Protein AF-A0A225WN79-F1 (afdb_monomer)

Structure (mmCIF, N/CA/C/O backbone):
data_AF-A0A225WN79-F1
#
_entry.id   AF-A0A225WN79-F1
#
loop_
_atom_site.group_PDB
_atom_site.id
_atom_site.type_symbol
_atom_site.label_atom_id
_atom_site.label_alt_id
_atom_site.label_comp_id
_atom_site.label_asym_id
_atom_site.label_entity_id
_atom_site.label_seq_id
_atom_site.pdbx_PDB_ins_code
_atom_site.Cartn_x
_atom_site.Cartn_y
_atom_site.Cartn_z
_atom_site.occupancy
_atom_site.B_iso_or_equiv
_atom_site.auth_seq_id
_atom_site.auth_comp_id
_atom_site.auth_asym_id
_atom_site.auth_atom_id
_atom_site.pdbx_PDB_model_num
ATOM 1 N N . MET A 1 1 ? 3.540 -21.240 -3.490 1.00 46.94 1 MET A N 1
ATOM 2 C CA . MET A 1 1 ? 4.204 -20.375 -2.493 1.00 46.94 1 MET A CA 1
ATOM 3 C C . MET A 1 1 ? 5.305 -19.633 -3.224 1.00 46.94 1 MET A C 1
ATOM 5 O O . MET A 1 1 ? 6.244 -20.283 -3.661 1.00 46.94 1 MET A O 1
ATOM 9 N N . ARG A 1 2 ? 5.124 -18.340 -3.523 1.00 56.38 2 ARG A N 1
ATOM 10 C CA . ARG A 1 2 ? 6.118 -17.595 -4.306 1.00 56.38 2 ARG A CA 1
ATOM 11 C C . ARG A 1 2 ? 7.117 -16.951 -3.355 1.00 56.38 2 ARG A C 1
ATOM 13 O O . ARG A 1 2 ? 6.755 -16.119 -2.533 1.00 56.38 2 ARG A O 1
ATOM 20 N N . THR A 1 3 ? 8.355 -17.398 -3.478 1.00 61.66 3 THR A N 1
ATOM 21 C CA . THR A 1 3 ? 9.525 -16.942 -2.735 1.00 61.66 3 THR A CA 1
ATOM 22 C C . THR A 1 3 ? 10.408 -16.216 -3.743 1.00 61.66 3 THR A C 1
ATOM 24 O O . THR A 1 3 ? 11.290 -16.818 -4.336 1.00 61.66 3 THR A O 1
ATOM 27 N N . ASP A 1 4 ? 10.161 -14.931 -3.985 1.00 55.03 4 ASP A N 1
ATOM 28 C CA . ASP A 1 4 ? 11.064 -14.108 -4.801 1.00 55.03 4 ASP A CA 1
ATOM 29 C C . ASP A 1 4 ? 11.537 -12.933 -3.954 1.00 55.03 4 ASP A C 1
ATOM 31 O O . ASP A 1 4 ? 11.016 -11.822 -3.977 1.00 55.03 4 ASP A O 1
ATOM 35 N N . LYS A 1 5 ? 12.549 -13.220 -3.137 1.00 58.00 5 LYS A N 1
ATOM 36 C CA . LYS A 1 5 ? 13.261 -12.228 -2.341 1.00 58.00 5 LYS A CA 1
ATOM 37 C C . LYS A 1 5 ? 14.201 -11.457 -3.276 1.00 58.00 5 LYS A C 1
ATOM 39 O O . LYS A 1 5 ? 15.401 -11.709 -3.300 1.00 58.00 5 LYS A O 1
ATOM 44 N N . LYS A 1 6 ? 13.655 -10.547 -4.089 1.00 57.12 6 LYS A N 1
ATOM 45 C CA . LYS A 1 6 ? 14.434 -9.651 -4.957 1.00 57.12 6 LYS A CA 1
ATOM 46 C C . LYS A 1 6 ? 14.509 -8.262 -4.339 1.00 57.12 6 LYS A C 1
ATOM 48 O O . LYS A 1 6 ? 13.635 -7.423 -4.519 1.00 57.12 6 LYS A O 1
ATOM 53 N N . THR A 1 7 ? 15.601 -8.003 -3.628 1.00 56.22 7 THR A N 1
ATOM 54 C CA . THR A 1 7 ? 15.999 -6.648 -3.235 1.00 56.22 7 THR A CA 1
ATOM 55 C C . THR A 1 7 ? 16.432 -5.875 -4.483 1.00 56.22 7 THR A C 1
ATOM 57 O O . THR A 1 7 ? 17.610 -5.872 -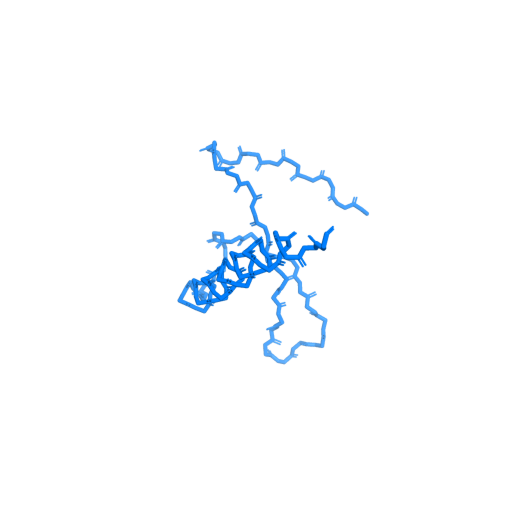4.840 1.00 56.22 7 THR A O 1
ATOM 60 N N . ARG A 1 8 ? 15.489 -5.224 -5.177 1.00 61.16 8 ARG A N 1
ATOM 61 C CA . ARG A 1 8 ? 15.822 -4.189 -6.166 1.00 61.16 8 ARG A CA 1
ATOM 62 C C . ARG A 1 8 ? 16.345 -2.965 -5.392 1.00 61.16 8 ARG A C 1
ATOM 64 O O . ARG A 1 8 ? 15.595 -2.305 -4.682 1.00 61.16 8 ARG A O 1
ATOM 71 N N . TYR A 1 9 ? 17.651 -2.703 -5.484 1.00 58.34 9 TYR A N 1
ATOM 72 C CA . TYR A 1 9 ? 18.312 -1.473 -5.006 1.00 58.34 9 TYR A CA 1
ATOM 73 C C . TYR A 1 9 ? 18.1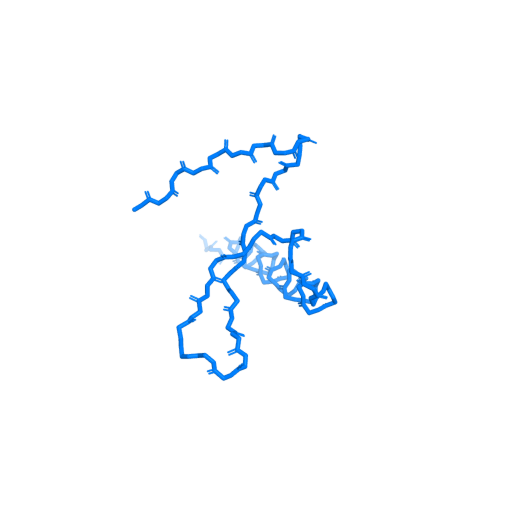92 -1.152 -3.505 1.00 58.34 9 TYR A C 1
ATOM 75 O O . TYR A 1 9 ? 18.012 0.002 -3.127 1.00 58.34 9 TYR A O 1
ATOM 83 N N . GLY A 1 10 ? 18.269 -2.155 -2.625 1.00 62.91 10 GLY A N 1
ATOM 84 C CA . GLY A 1 10 ? 18.252 -1.916 -1.173 1.00 62.91 10 GLY A CA 1
ATOM 85 C C . GLY A 1 10 ? 16.912 -1.413 -0.618 1.00 62.91 10 GLY A C 1
ATOM 86 O O . GLY A 1 10 ? 16.826 -1.103 0.568 1.00 62.91 10 GLY A O 1
ATOM 87 N N . ARG A 1 11 ? 15.850 -1.365 -1.437 1.00 66.44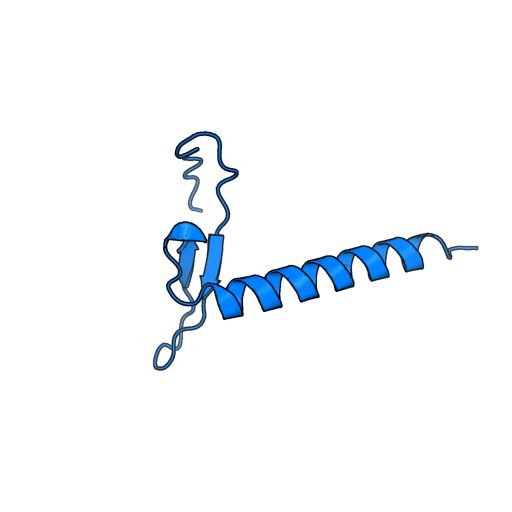 11 ARG A N 1
ATOM 88 C CA . ARG A 1 11 ? 14.486 -1.169 -0.943 1.00 66.44 11 ARG A CA 1
ATOM 89 C C . ARG A 1 11 ? 13.947 -2.464 -0.351 1.00 66.44 11 ARG A C 1
ATOM 91 O O . ARG A 1 11 ? 14.179 -3.557 -0.872 1.00 66.44 11 ARG A O 1
ATOM 98 N N . ILE A 1 12 ? 13.192 -2.317 0.734 1.00 69.94 12 ILE A N 1
ATOM 99 C CA . ILE A 1 12 ? 12.352 -3.388 1.263 1.00 69.94 12 ILE A CA 1
ATOM 100 C C . ILE A 1 12 ? 11.310 -3.686 0.184 1.00 69.94 12 ILE A C 1
ATOM 102 O O . ILE A 1 12 ? 10.498 -2.821 -0.136 1.00 69.94 12 ILE A O 1
ATOM 106 N N . TYR A 1 13 ? 11.369 -4.886 -0.392 1.00 74.19 13 TYR A N 1
ATOM 107 C CA . TYR A 1 13 ? 10.356 -5.362 -1.326 1.00 74.19 13 TYR A CA 1
ATOM 108 C C . TYR A 1 13 ? 9.026 -5.477 -0.580 1.00 74.19 13 TYR A C 1
ATOM 110 O O . TYR A 1 13 ? 8.940 -6.193 0.423 1.00 74.19 13 TYR A O 1
ATOM 118 N N . ARG A 1 14 ? 8.022 -4.728 -1.033 1.00 84.00 14 ARG A N 1
ATOM 119 C CA . ARG A 1 14 ? 6.672 -4.743 -0.480 1.00 84.00 14 ARG A CA 1
ATOM 120 C C . ARG A 1 14 ? 5.688 -4.934 -1.616 1.00 84.00 14 ARG A C 1
ATOM 122 O O . ARG A 1 14 ? 5.770 -4.259 -2.637 1.00 84.00 14 ARG A O 1
ATOM 129 N N . GLU A 1 15 ? 4.767 -5.860 -1.408 1.00 89.31 15 GLU A N 1
ATOM 130 C CA . GLU A 1 15 ? 3.668 -6.119 -2.323 1.00 89.31 15 GLU A CA 1
ATOM 131 C C . GLU A 1 15 ? 2.353 -5.794 -1.624 1.00 89.31 15 GLU A C 1
ATOM 133 O O . GLU A 1 15 ? 2.189 -6.038 -0.423 1.00 89.31 15 GLU A O 1
ATOM 138 N N . SER A 1 16 ? 1.407 -5.270 -2.395 1.00 87.94 16 SER A N 1
ATOM 139 C CA . SER A 1 16 ? 0.026 -5.078 -1.966 1.00 87.94 16 SER A CA 1
ATOM 140 C C . SER A 1 16 ? -0.901 -5.958 -2.794 1.00 87.94 16 SER A C 1
ATOM 142 O O . SER A 1 16 ? -0.692 -6.161 -3.991 1.00 87.94 16 SER A O 1
ATOM 144 N N . LEU A 1 17 ? -1.931 -6.492 -2.142 1.00 92.69 17 LEU A N 1
ATOM 145 C CA . LEU A 1 17 ? -2.990 -7.234 -2.809 1.00 92.69 17 LEU A CA 1
ATOM 146 C C . LEU A 1 17 ? -3.997 -6.231 -3.383 1.00 92.69 17 LEU A C 1
ATOM 148 O O . LEU A 1 17 ? -4.720 -5.581 -2.630 1.00 92.69 17 LEU A O 1
ATOM 152 N N . VAL A 1 18 ? -4.021 -6.089 -4.706 1.00 91.88 18 VAL A N 1
ATOM 153 C CA . VAL A 1 18 ? -4.857 -5.108 -5.405 1.00 91.88 18 VAL A CA 1
ATOM 154 C C . VAL A 1 18 ? -6.102 -5.789 -5.959 1.00 91.88 18 VAL A C 1
ATOM 156 O O . VAL A 1 18 ? -6.006 -6.772 -6.695 1.00 91.88 18 VAL A O 1
ATOM 159 N N . HIS A 1 19 ? -7.271 -5.247 -5.619 1.00 92.94 19 HIS A N 1
ATOM 160 C CA . HIS A 1 19 ? -8.528 -5.584 -6.277 1.00 92.94 19 HIS A CA 1
ATOM 161 C C . HIS A 1 19 ? -8.752 -4.624 -7.446 1.00 92.94 19 HIS A C 1
ATOM 163 O O . HIS A 1 19 ? -8.874 -3.413 -7.253 1.00 92.94 19 HIS A O 1
ATOM 169 N N . TRP A 1 20 ? -8.765 -5.164 -8.661 1.00 90.00 20 TRP A N 1
ATOM 170 C CA . TRP A 1 20 ? -8.901 -4.377 -9.880 1.00 90.00 20 TRP A CA 1
ATOM 171 C C . TRP A 1 20 ? -10.358 -4.273 -10.298 1.00 90.00 20 TRP A C 1
ATOM 173 O O . TRP A 1 20 ? -11.098 -5.254 -10.2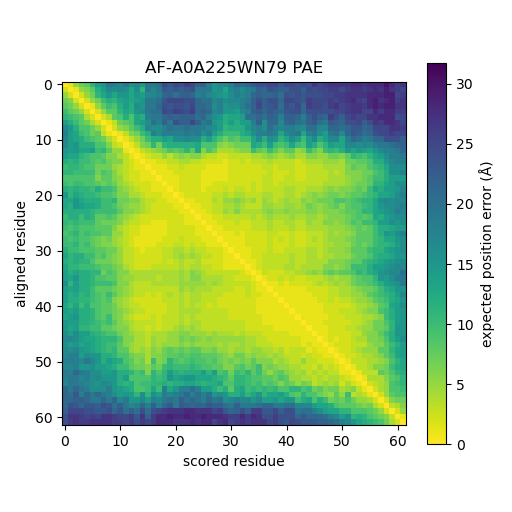65 1.00 90.00 20 TRP A O 1
ATOM 183 N N . TYR A 1 21 ? -10.759 -3.092 -10.761 1.00 91.38 21 TYR A N 1
ATOM 184 C CA . TYR A 1 21 ? -12.097 -2.908 -11.302 1.00 91.38 21 TYR A CA 1
ATOM 185 C C . TYR A 1 21 ? -12.330 -3.848 -12.494 1.00 91.38 21 TYR A C 1
ATOM 187 O O . TYR A 1 21 ? -11.541 -3.866 -13.438 1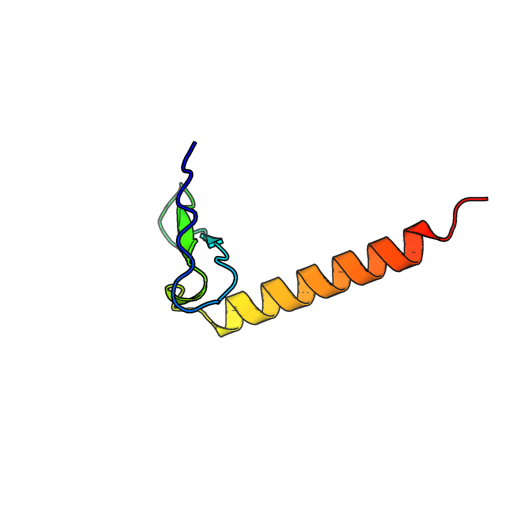.00 91.38 21 TYR A O 1
ATOM 195 N N . GLY A 1 22 ? -13.412 -4.625 -12.436 1.00 94.94 22 GLY A N 1
ATOM 196 C CA . GLY A 1 22 ? -13.758 -5.606 -13.466 1.00 94.94 22 GLY A CA 1
ATOM 197 C C . GLY A 1 22 ? -13.068 -6.968 -13.330 1.00 94.94 22 GLY A C 1
ATOM 198 O O . GLY A 1 22 ? -13.287 -7.822 -14.184 1.00 94.94 22 GLY A O 1
ATOM 199 N N . TYR A 1 23 ? -12.279 -7.200 -12.274 1.00 94.19 23 TYR A N 1
ATOM 200 C CA . TYR A 1 23 ? -11.669 -8.500 -11.986 1.00 94.19 23 TYR A CA 1
ATOM 201 C C . TYR A 1 23 ? -12.174 -9.048 -10.653 1.00 94.19 23 TYR A C 1
ATOM 203 O O . TYR A 1 23 ? -12.151 -8.364 -9.634 1.00 94.19 23 TYR A O 1
ATOM 211 N N . GLU A 1 24 ? -12.583 -10.314 -10.639 1.00 94.62 24 GLU A N 1
ATOM 212 C CA . GLU A 1 24 ? -13.049 -10.975 -9.413 1.00 94.62 24 GLU A CA 1
ATOM 213 C C . GLU A 1 24 ? -11.890 -11.337 -8.478 1.00 94.62 24 GLU A C 1
ATOM 215 O O . GLU A 1 24 ? -12.007 -11.259 -7.255 1.00 94.62 24 GLU A O 1
ATOM 220 N N . VAL A 1 25 ? -10.748 -11.716 -9.057 1.00 95.25 25 VAL A N 1
ATOM 221 C CA . VAL A 1 25 ? -9.594 -12.216 -8.310 1.00 95.25 25 VAL A CA 1
ATOM 222 C C . VAL A 1 25 ? -8.569 -11.096 -8.124 1.00 95.25 25 VAL A C 1
ATOM 224 O O . VAL A 1 25 ? -8.060 -10.568 -9.117 1.00 95.25 25 VAL A O 1
ATOM 227 N N . PRO A 1 26 ? -8.223 -10.732 -6.877 1.00 94.44 26 PRO A N 1
ATOM 228 C CA . PRO A 1 26 ? -7.183 -9.749 -6.625 1.00 94.44 26 PRO A CA 1
ATOM 229 C C . PRO A 1 26 ? -5.789 -10.327 -6.901 1.00 94.44 26 PRO A C 1
ATOM 231 O O . PRO A 1 26 ? -5.557 -11.533 -6.790 1.00 94.44 26 PRO A O 1
ATOM 234 N N . THR A 1 27 ? -4.831 -9.458 -7.215 1.00 93.44 27 THR A N 1
ATOM 235 C CA . THR A 1 27 ? -3.457 -9.860 -7.554 1.00 93.44 27 THR A CA 1
ATOM 236 C C . THR A 1 27 ? -2.431 -9.169 -6.668 1.00 93.44 27 THR A C 1
ATOM 238 O O . THR A 1 27 ? -2.604 -8.003 -6.318 1.00 93.44 27 THR A O 1
ATOM 241 N N . TRP A 1 28 ? -1.339 -9.862 -6.347 1.00 92.00 28 TRP A N 1
ATOM 242 C CA . TRP A 1 28 ? -0.183 -9.265 -5.677 1.00 92.00 28 TRP A CA 1
ATOM 243 C C . TRP A 1 28 ? 0.642 -8.442 -6.665 1.00 92.00 28 TRP A C 1
ATOM 245 O O . TRP A 1 28 ? 0.984 -8.932 -7.742 1.00 92.00 28 TRP A O 1
ATOM 255 N N . VAL A 1 29 ? 0.934 -7.197 -6.296 1.00 90.06 29 VAL A N 1
ATOM 256 C CA . VAL A 1 29 ? 1.664 -6.235 -7.128 1.00 90.06 29 VAL A CA 1
ATOM 257 C C . VAL A 1 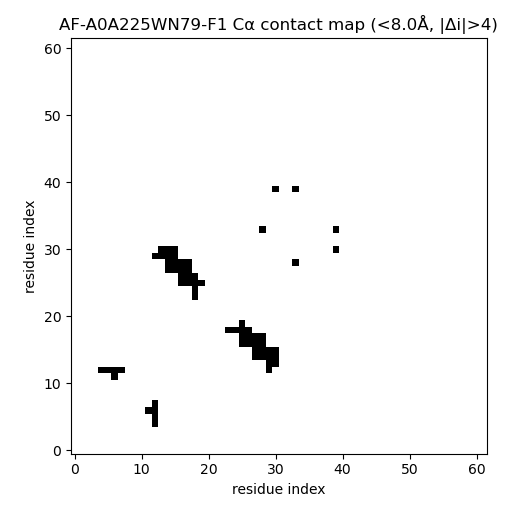29 ? 2.711 -5.533 -6.271 1.00 90.06 29 VAL A C 1
ATOM 259 O O . VAL A 1 29 ? 2.429 -5.181 -5.124 1.00 90.06 29 VAL A O 1
ATOM 262 N N . ASP A 1 30 ? 3.908 -5.328 -6.824 1.00 87.19 30 ASP A N 1
ATOM 263 C CA . ASP A 1 30 ? 4.975 -4.535 -6.203 1.00 87.19 30 ASP A CA 1
ATOM 264 C C . ASP A 1 30 ? 4.489 -3.092 -6.009 1.00 87.19 30 ASP A C 1
ATOM 266 O O . ASP A 1 30 ? 3.928 -2.497 -6.930 1.00 87.19 30 ASP A O 1
ATOM 270 N N . GLU A 1 31 ? 4.703 -2.518 -4.823 1.00 87.75 31 GLU A N 1
ATOM 271 C CA . GLU A 1 31 ? 4.298 -1.143 -4.512 1.00 87.75 31 GLU A CA 1
ATOM 272 C C . GLU A 1 31 ? 4.823 -0.114 -5.531 1.00 87.75 31 GLU A C 1
ATOM 274 O O . GLU A 1 31 ? 4.161 0.897 -5.757 1.00 87.75 31 GLU A O 1
ATOM 279 N N . VAL A 1 32 ? 5.975 -0.359 -6.174 1.00 84.62 32 VAL A N 1
ATOM 280 C CA . VAL A 1 32 ? 6.521 0.552 -7.202 1.00 84.62 32 VAL A 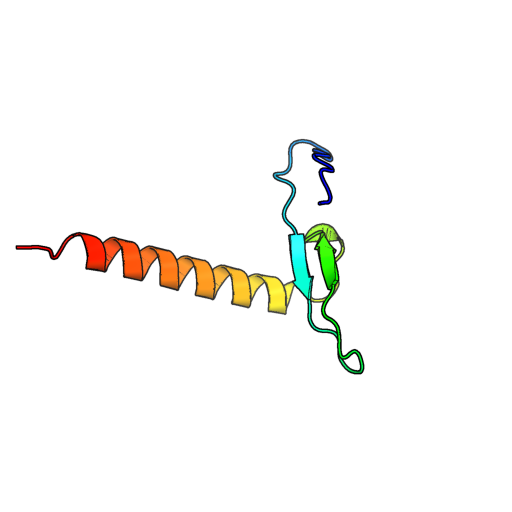CA 1
ATOM 281 C C . VAL A 1 32 ? 5.787 0.472 -8.540 1.00 84.62 32 VAL A C 1
ATOM 283 O O . VAL A 1 32 ? 5.841 1.424 -9.316 1.00 84.62 32 VAL A O 1
ATOM 286 N N . ASP A 1 33 ? 5.115 -0.648 -8.802 1.00 87.12 33 ASP A N 1
ATOM 287 C CA . ASP A 1 33 ? 4.410 -0.922 -10.054 1.00 87.12 33 ASP A CA 1
ATOM 288 C C . ASP A 1 33 ? 2.911 -0.547 -9.952 1.00 87.12 33 ASP A C 1
ATOM 290 O O . ASP A 1 33 ? 2.176 -0.598 -10.941 1.00 87.12 33 ASP A O 1
ATOM 294 N N . ILE A 1 34 ? 2.438 -0.122 -8.771 1.00 88.56 34 ILE A N 1
ATOM 295 C CA . ILE A 1 34 ? 1.069 0.365 -8.557 1.00 88.56 34 ILE A CA 1
ATOM 296 C C . ILE A 1 34 ? 0.942 1.803 -9.077 1.00 88.56 34 ILE A C 1
ATOM 298 O O . ILE A 1 34 ? 1.506 2.745 -8.525 1.00 88.56 34 ILE A O 1
ATOM 302 N N . ASN A 1 35 ? 0.122 1.997 -10.110 1.00 88.62 35 ASN A N 1
ATOM 303 C CA . ASN A 1 35 ? -0.137 3.317 -10.702 1.00 88.62 35 ASN A CA 1
ATOM 304 C C . ASN A 1 35 ? -0.984 4.255 -9.809 1.00 88.62 35 ASN A C 1
ATOM 306 O O . ASN A 1 35 ? -0.970 5.470 -9.997 1.00 88.62 35 ASN A O 1
ATOM 310 N N . CYS A 1 36 ? -1.682 3.720 -8.805 1.00 87.94 36 CYS A N 1
ATOM 311 C CA . CYS A 1 36 ? -2.549 4.456 -7.881 1.00 87.94 36 CYS A CA 1
ATOM 312 C C . CYS A 1 36 ? -1.822 4.877 -6.588 1.00 87.94 36 CYS A C 1
ATOM 314 O O . CYS A 1 36 ? -2.285 4.588 -5.483 1.00 87.94 36 CYS A O 1
ATOM 316 N N . GLY A 1 37 ? -0.686 5.571 -6.708 1.00 86.88 37 GLY A N 1
ATOM 317 C CA . GLY A 1 37 ? 0.182 5.896 -5.565 1.00 86.88 37 GLY A CA 1
ATOM 318 C C . GLY A 1 37 ? -0.503 6.647 -4.410 1.00 86.88 37 GLY A C 1
ATOM 319 O O . GLY A 1 37 ? -0.205 6.378 -3.249 1.00 86.88 37 GLY A O 1
ATOM 320 N N . ALA A 1 38 ? -1.464 7.535 -4.696 1.00 91.12 38 ALA A N 1
ATOM 321 C CA . ALA A 1 38 ? -2.222 8.243 -3.657 1.00 91.12 38 ALA A CA 1
ATOM 322 C C . ALA A 1 38 ? -3.118 7.299 -2.835 1.00 91.12 38 ALA A C 1
ATOM 324 O O . ALA A 1 38 ? -3.161 7.393 -1.612 1.00 91.12 38 ALA A O 1
ATOM 325 N N . LEU A 1 39 ? -3.782 6.345 -3.496 1.00 90.38 39 LEU A N 1
ATOM 326 C CA . LEU A 1 39 ? -4.616 5.341 -2.832 1.00 90.38 39 LEU A CA 1
ATOM 327 C C . LEU A 1 39 ? -3.766 4.407 -1.965 1.00 90.38 39 LEU A C 1
ATOM 329 O O . LEU A 1 39 ? -4.137 4.104 -0.833 1.00 90.38 39 LEU A O 1
ATOM 333 N N . LEU A 1 40 ? -2.598 3.999 -2.473 1.00 90.62 40 LEU A N 1
ATOM 334 C CA . LEU A 1 40 ? -1.632 3.215 -1.706 1.00 90.62 40 LEU A CA 1
ATOM 335 C C . LEU A 1 40 ? -1.156 3.975 -0.458 1.00 90.62 40 LEU A C 1
ATOM 337 O O . LEU A 1 40 ? -1.082 3.394 0.623 1.00 90.62 40 LEU A O 1
ATOM 341 N N . TYR A 1 41 ? -0.861 5.272 -0.588 1.00 90.31 41 TYR A N 1
ATOM 342 C CA . TYR A 1 41 ? -0.431 6.105 0.535 1.00 90.31 41 TYR A CA 1
ATOM 343 C C . TYR A 1 41 ? -1.490 6.187 1.642 1.00 90.31 41 TYR A C 1
ATOM 345 O O . TYR A 1 41 ? -1.160 5.951 2.804 1.00 90.31 41 TYR A O 1
ATOM 353 N N . GLU A 1 42 ? -2.749 6.471 1.296 1.00 93.44 42 GLU A N 1
ATOM 354 C CA . GLU A 1 42 ? -3.845 6.531 2.274 1.00 93.44 42 GLU A CA 1
ATOM 355 C C . GLU A 1 42 ? -4.031 5.179 2.982 1.00 93.44 42 GLU A C 1
ATOM 357 O O . GLU A 1 42 ? -4.045 5.127 4.212 1.00 93.44 42 GLU A O 1
ATOM 362 N N . PHE A 1 43 ? -4.037 4.070 2.232 1.00 90.50 43 PHE A N 1
ATOM 363 C CA . PHE A 1 43 ? -4.127 2.723 2.805 1.00 90.50 43 PHE A CA 1
ATOM 364 C C . PHE A 1 43 ? -2.996 2.425 3.805 1.00 90.50 43 PHE A C 1
ATOM 366 O O . PHE A 1 43 ? -3.233 1.920 4.907 1.00 90.50 43 PHE A O 1
ATOM 373 N N . LEU A 1 44 ? -1.749 2.752 3.450 1.00 89.69 44 LEU A N 1
ATOM 374 C CA . LEU A 1 44 ? -0.595 2.560 4.332 1.00 89.69 44 LEU A CA 1
ATOM 375 C C . LEU A 1 44 ? -0.648 3.478 5.564 1.00 89.69 44 LEU A C 1
ATOM 377 O O . LEU A 1 44 ? -0.230 3.063 6.654 1.00 89.69 44 LEU A O 1
ATOM 381 N N . ARG A 1 45 ? -1.166 4.705 5.414 1.00 92.00 45 ARG A N 1
ATOM 382 C CA . ARG A 1 45 ? -1.355 5.652 6.520 1.00 92.00 45 ARG A CA 1
ATOM 383 C C . ARG A 1 45 ? -2.360 5.109 7.527 1.00 92.00 45 ARG A C 1
ATOM 385 O O . ARG A 1 45 ? -2.039 5.035 8.713 1.00 92.00 45 ARG A O 1
ATOM 392 N N . ASP A 1 46 ? -3.516 4.658 7.054 1.00 91.75 46 ASP A N 1
ATOM 393 C CA . ASP A 1 46 ? -4.564 4.090 7.901 1.00 91.75 46 ASP A CA 1
ATOM 394 C C . ASP A 1 46 ? -4.066 2.840 8.623 1.00 91.75 46 ASP A C 1
ATOM 396 O O . ASP A 1 46 ? -4.174 2.742 9.846 1.00 91.75 46 ASP A O 1
ATOM 400 N N . ARG A 1 47 ? -3.394 1.926 7.912 1.00 88.31 47 ARG A N 1
ATOM 401 C CA . ARG A 1 47 ? -2.793 0.735 8.528 1.00 88.31 47 ARG A CA 1
ATOM 402 C C . ARG A 1 47 ? -1.790 1.088 9.628 1.00 88.31 47 ARG A C 1
ATOM 404 O O . ARG A 1 47 ? -1.776 0.448 10.677 1.00 88.31 47 ARG A O 1
ATOM 411 N N . THR A 1 48 ? -0.958 2.105 9.409 1.00 88.94 48 THR A N 1
ATOM 412 C CA . THR A 1 48 ? 0.011 2.570 10.413 1.00 88.94 48 THR A CA 1
ATOM 413 C C . THR A 1 48 ? -0.693 3.145 11.641 1.00 88.94 48 THR A C 1
ATOM 415 O O . THR A 1 48 ? -0.277 2.871 12.767 1.00 88.94 48 THR A O 1
ATOM 418 N N . ASN A 1 49 ? -1.772 3.902 11.441 1.00 87.31 49 ASN A N 1
ATOM 419 C CA . ASN A 1 49 ? -2.578 4.446 12.531 1.00 87.31 49 ASN A CA 1
ATOM 420 C C . ASN A 1 49 ? -3.247 3.336 13.346 1.00 87.31 49 ASN A C 1
ATOM 422 O O . ASN A 1 49 ? -3.174 3.365 14.572 1.00 87.31 49 ASN A O 1
ATOM 426 N N . HIS A 1 50 ? -3.806 2.321 12.683 1.00 86.56 50 HIS A N 1
ATOM 427 C CA . HIS A 1 50 ? -4.367 1.149 13.355 1.00 86.56 50 HIS A CA 1
ATOM 428 C C . HIS A 1 50 ? -3.324 0.410 14.196 1.00 86.56 50 HIS A C 1
ATOM 430 O O . HIS A 1 50 ? -3.579 0.138 15.362 1.00 86.56 50 HIS A O 1
ATOM 436 N N . ILE A 1 51 ? -2.130 0.143 13.653 1.00 84.44 51 ILE A N 1
ATOM 437 C CA . ILE A 1 51 ? -1.055 -0.525 14.406 1.00 84.44 51 ILE A CA 1
ATOM 438 C C . ILE A 1 51 ? -0.658 0.299 15.632 1.00 84.44 51 ILE A C 1
ATOM 440 O O . ILE A 1 51 ? -0.517 -0.248 16.721 1.00 84.44 51 ILE A O 1
ATOM 444 N N . ARG A 1 52 ? -0.500 1.618 15.478 1.00 82.62 52 ARG A N 1
ATOM 445 C CA . ARG A 1 52 ? -0.169 2.513 16.597 1.00 82.62 52 ARG A CA 1
ATOM 446 C C . ARG A 1 52 ? -1.238 2.478 17.681 1.00 82.62 52 ARG A C 1
ATOM 448 O O . ARG A 1 52 ? -0.898 2.393 18.855 1.00 82.62 52 ARG A O 1
ATOM 455 N N . PHE A 1 53 ? -2.504 2.508 17.283 1.00 80.31 53 PHE A N 1
ATOM 456 C CA . PHE A 1 53 ? -3.625 2.440 18.207 1.00 80.31 53 PHE A CA 1
ATOM 457 C C . PHE A 1 53 ? -3.690 1.092 18.937 1.00 80.31 53 PHE A C 1
ATOM 459 O O . PHE A 1 53 ? -3.798 1.068 20.158 1.00 80.31 53 PHE A O 1
ATOM 466 N N . SER A 1 54 ? -3.528 -0.026 18.223 1.00 77.50 54 SER A N 1
ATOM 467 C CA . SER A 1 54 ? -3.460 -1.359 18.836 1.00 77.50 54 SER A CA 1
ATOM 468 C C . SER A 1 54 ? -2.300 -1.486 19.826 1.00 77.50 54 SER A C 1
ATOM 470 O O . SER A 1 54 ? -2.469 -2.072 20.890 1.00 77.50 54 SER A O 1
ATOM 472 N N . VAL A 1 55 ? -1.134 -0.909 19.515 1.00 76.19 55 VAL A N 1
ATOM 473 C CA . VAL A 1 55 ? 0.014 -0.895 20.436 1.00 76.19 55 VAL A CA 1
ATOM 474 C C . VAL A 1 55 ? -0.293 -0.071 21.690 1.00 76.19 55 VAL A C 1
ATOM 476 O O . VAL A 1 55 ? 0.004 -0.529 22.789 1.00 76.19 55 VAL A O 1
ATOM 479 N N . MET A 1 56 ? -0.930 1.097 21.557 1.00 75.44 56 MET A N 1
ATOM 480 C CA . MET A 1 56 ? -1.350 1.907 22.710 1.00 75.44 56 MET A CA 1
ATOM 481 C C . MET A 1 56 ? -2.345 1.167 23.617 1.00 75.44 56 MET A C 1
ATOM 483 O O . MET A 1 56 ? -2.201 1.239 24.831 1.00 75.44 56 MET A O 1
ATOM 487 N N . GLN A 1 57 ? -3.298 0.423 23.044 1.00 70.81 57 GLN A N 1
ATOM 488 C CA . GLN A 1 57 ? -4.280 -0.354 23.815 1.00 70.81 57 GLN A CA 1
ATOM 489 C C . GLN A 1 57 ? -3.692 -1.608 24.477 1.00 70.81 57 GLN A C 1
ATOM 491 O O . GLN A 1 57 ? -4.155 -2.019 25.530 1.00 70.81 57 GLN A O 1
ATOM 496 N N . SER A 1 58 ? -2.648 -2.213 23.902 1.00 66.69 58 SER A N 1
ATOM 497 C CA . SER A 1 58 ? -2.024 -3.423 24.468 1.00 66.69 58 SER A CA 1
ATOM 498 C C . SER A 1 58 ? -1.282 -3.212 25.796 1.00 66.69 58 SER A C 1
ATOM 500 O O . SER A 1 58 ? -0.877 -4.185 26.423 1.00 66.69 58 SER A O 1
ATOM 502 N N . HIS A 1 59 ? -1.087 -1.959 26.225 1.00 61.97 59 HIS A N 1
ATOM 503 C CA . HIS A 1 59 ? -0.487 -1.620 27.520 1.00 61.97 59 HIS A CA 1
ATOM 504 C C . HIS A 1 59 ? -1.536 -1.428 28.637 1.00 61.97 59 HIS A C 1
ATOM 506 O O . HIS A 1 59 ? -1.178 -1.073 29.756 1.00 61.97 59 HIS A O 1
ATOM 512 N N . GLU A 1 60 ? -2.817 -1.671 28.344 1.00 60.53 60 GLU A N 1
ATOM 513 C CA . GLU A 1 60 ? -3.903 -1.771 29.323 1.00 60.53 60 GLU A CA 1
ATOM 514 C C . GLU A 1 60 ? -4.302 -3.246 29.507 1.00 60.53 60 GLU A C 1
ATOM 516 O O . GLU A 1 60 ? -5.365 -3.677 29.076 1.00 60.53 60 GLU A O 1
ATOM 521 N N . GLU A 1 61 ? -3.441 -4.032 30.152 1.00 59.53 61 GLU A N 1
ATOM 522 C CA . GLU A 1 61 ? -3.832 -5.287 30.813 1.00 59.53 61 GLU A CA 1
ATOM 523 C C . GLU A 1 61 ? -3.534 -5.121 32.325 1.00 59.53 61 GLU A C 1
ATOM 525 O O . GLU A 1 61 ? -2.542 -4.462 32.656 1.00 59.53 61 GLU A O 1
ATOM 530 N N . PRO A 1 62 ? -4.400 -5.618 33.235 1.00 58.91 62 PRO A N 1
ATOM 531 C CA . PRO A 1 62 ? -4.358 -5.347 34.682 1.00 58.91 62 PRO A CA 1
ATOM 532 C C . PRO A 1 62 ? -3.148 -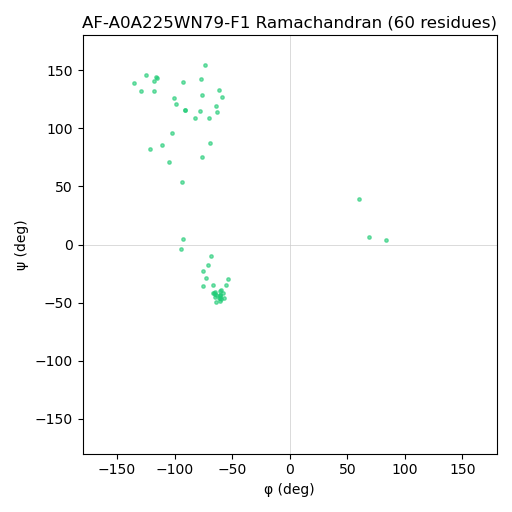5.919 35.435 1.00 58.91 62 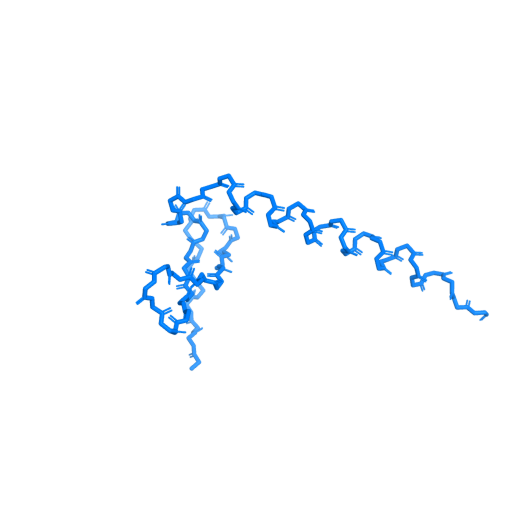PRO A C 1
ATOM 534 O O . PRO A 1 62 ? -2.579 -6.944 34.995 1.00 58.91 62 PRO A O 1
#

Foldseek 3Di:
DDDDPDPPPVDDFDWDFDDDVPDPHTDTDTLVPDPPVVVVVVVVVVVVVVVVVVVVCVVPDD

Mean predicted aligned error: 9.46 Å

Organism: NCBI:txid4795

Radius of gyration: 15.62 Å; Cα contacts (8 Å, |Δi|>4): 32; chains: 1; bounding box: 32×29×48 Å

Solvent-accessible surface area (backbone atoms only — not comparable to full-atom values): 4093 Å² total; per-residue (Å²): 137,90,84,78,91,62,64,67,86,84,44,82,76,53,70,44,78,43,77,48,92,97,46,94,71,60,45,80,40,49,60,88,76,48,87,56,54,69,62,53,49,53,54,52,49,51,53,50,51,49,52,53,51,52,55,64,54,68,72,72,68,136

Sequence (62 aa):
MRTDKKTRYGRIYRESLVHWYGYEVPTWVDEVDINCGALLYEFLRDRTNHIRFSVMQSHEEP

InterPro domains:
  IPR016197 Chromo-like domain superfamily [SSF54160] (11-47)

pLDDT: mean 80.29, std 13.73, range [46.94, 95.25]

Secondary structure (DSSP, 8-state):
-------STT----EEEE--TT-SS-EEEETTT-S-HHHHHHHHHHHHHHHHHHHHHTT---